Protein AF-A0A1F3XXG3-F1 (afdb_monomer_lite)

Radius of gyration: 17.22 Å; chains: 1; bounding box: 58×31×48 Å

Foldseek 3Di:
DDPDDPPFQKDQLLRLLLLLLLLQLQLLVLLCVLQNNVRLLVLLVQLVPDPPPPLEQLCPLQVVQDWDDDPDDDDSVVVSVVSLVVSPGDPSSSVSSVPPVNSVCVSVDPDDSRIIGGPRSLLSSLVSSLVSQLVSLVSSVDDPVRNVVSSVSNNVSSVVSSVVSCVSSVHDNPPDD

Sequence (177 aa):
MPAEKPAHEHMRLVDFVIMMLEAHAWTLQRLAGVLGEERLIELLEIAGDSPGVDWRPPLPSLVLSGFKPAFEHPSPLAEIELAVSHMNLTPVIEFFLWSYPPYRTIIESPLELGAMIECKGFAAATNEVLASAQKWLELLGLPPDAAPEAQEQALTPWIRFRTSAYKKMKINPFSKV

Structure (mmCIF, N/CA/C/O backbone):
data_AF-A0A1F3XXG3-F1
#
_entry.id   AF-A0A1F3XXG3-F1
#
loop_
_atom_site.group_PDB
_atom_site.id
_atom_site.type_symbol
_atom_site.label_atom_id
_atom_site.label_alt_id
_atom_site.label_comp_id
_atom_site.label_asym_id
_atom_site.label_entity_id
_atom_site.label_seq_id
_atom_site.pdbx_PDB_ins_code
_atom_site.Cartn_x
_atom_site.Cartn_y
_atom_site.Cartn_z
_atom_site.occupancy
_atom_site.B_iso_or_equiv
_atom_site.auth_seq_id
_atom_site.auth_comp_id
_atom_site.auth_asym_id
_atom_site.auth_atom_id
_atom_site.pdbx_PDB_model_num
ATOM 1 N N . MET A 1 1 ? 41.182 0.898 -21.002 1.00 40.62 1 MET A N 1
ATOM 2 C CA . MET A 1 1 ? 40.113 0.247 -20.217 1.00 40.62 1 MET A CA 1
ATOM 3 C C . MET A 1 1 ? 38.802 0.879 -20.648 1.00 40.62 1 MET A C 1
ATOM 5 O O . MET A 1 1 ? 38.693 2.092 -20.502 1.00 40.62 1 MET A O 1
ATOM 9 N N . PRO A 1 2 ? 37.877 0.150 -21.287 1.00 37.56 2 PRO A N 1
ATOM 10 C CA . PRO A 1 2 ? 36.580 0.721 -21.615 1.00 37.56 2 PRO A CA 1
ATOM 11 C C . PRO A 1 2 ? 35.807 0.918 -20.309 1.00 37.56 2 PRO A C 1
ATOM 13 O O . PRO A 1 2 ? 35.752 0.009 -19.484 1.00 37.56 2 PRO A O 1
ATOM 16 N N . ALA A 1 3 ? 35.270 2.119 -20.103 1.00 41.84 3 ALA A N 1
ATOM 17 C CA . ALA A 1 3 ? 34.337 2.383 -19.019 1.00 41.84 3 ALA A CA 1
ATOM 18 C C . ALA A 1 3 ? 33.122 1.467 -19.213 1.00 41.84 3 ALA A C 1
ATOM 20 O O . ALA A 1 3 ? 32.452 1.545 -20.247 1.00 41.84 3 ALA A O 1
ATOM 21 N N . GLU A 1 4 ? 32.870 0.576 -18.254 1.00 38.50 4 GLU A N 1
ATOM 22 C CA . GLU A 1 4 ? 31.604 -0.145 -18.175 1.00 38.50 4 GLU A CA 1
ATOM 23 C C . GLU A 1 4 ? 30.492 0.904 -18.163 1.00 38.50 4 GLU A C 1
ATOM 25 O O . GLU A 1 4 ? 30.407 1.737 -17.258 1.00 38.50 4 GLU A O 1
ATOM 30 N N . LYS A 1 5 ? 29.673 0.922 -19.221 1.00 37.88 5 LYS A N 1
ATOM 31 C CA . LYS A 1 5 ? 28.434 1.697 -19.211 1.00 37.88 5 LYS A CA 1
ATOM 32 C C . LYS A 1 5 ? 27.643 1.229 -17.986 1.00 37.88 5 LYS A C 1
ATOM 34 O O . LYS A 1 5 ? 27.494 0.013 -17.845 1.00 37.88 5 LYS A O 1
ATOM 39 N N . PRO A 1 6 ? 27.146 2.131 -17.119 1.00 44.19 6 PRO A N 1
ATOM 40 C CA . PRO A 1 6 ? 26.283 1.710 -16.028 1.00 44.19 6 PRO A CA 1
ATOM 41 C C . PRO A 1 6 ? 25.127 0.931 -16.653 1.00 44.19 6 PRO A C 1
ATOM 43 O O . PRO A 1 6 ? 24.481 1.427 -17.580 1.00 44.19 6 PRO A O 1
ATOM 46 N N . ALA A 1 7 ? 24.946 -0.320 -16.226 1.00 47.03 7 ALA A N 1
ATOM 47 C CA . ALA A 1 7 ? 23.811 -1.123 -16.644 1.00 47.03 7 ALA A CA 1
ATOM 48 C C . ALA A 1 7 ? 22.563 -0.281 -16.379 1.00 47.03 7 ALA A C 1
ATOM 50 O O . ALA A 1 7 ? 22.339 0.135 -15.247 1.00 47.03 7 ALA A O 1
ATOM 51 N N . HIS A 1 8 ? 21.819 0.061 -17.429 1.00 49.16 8 HIS A N 1
ATOM 52 C CA . HIS A 1 8 ? 20.613 0.853 -17.265 1.00 49.16 8 HIS A CA 1
ATOM 53 C C . HIS A 1 8 ? 19.651 0.059 -16.372 1.00 49.16 8 HIS A C 1
ATOM 55 O O . HIS A 1 8 ? 19.150 -0.995 -16.765 1.00 49.16 8 HIS A O 1
ATOM 61 N N . GLU A 1 9 ? 19.479 0.517 -15.135 1.00 69.62 9 GLU A N 1
ATOM 62 C CA . GLU A 1 9 ? 18.603 -0.105 -14.153 1.00 69.62 9 GLU A CA 1
ATOM 63 C C . GLU A 1 9 ? 17.173 0.296 -14.490 1.00 69.62 9 GLU A C 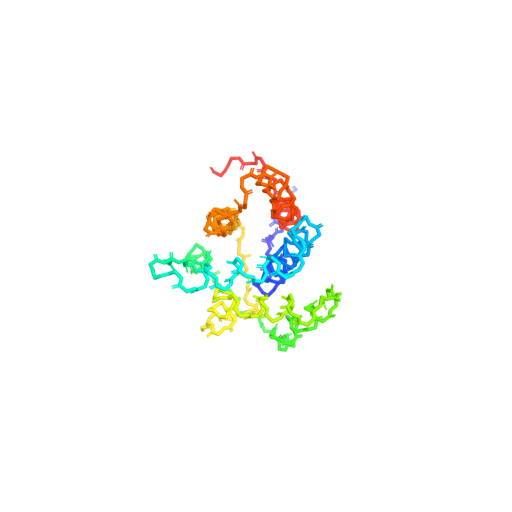1
ATOM 65 O O . GLU A 1 9 ? 16.772 1.453 -14.396 1.00 69.62 9 GLU A O 1
ATOM 70 N N . HIS A 1 10 ? 16.428 -0.680 -14.983 1.00 74.62 10 HIS A N 1
ATOM 71 C CA . HIS A 1 10 ? 15.035 -0.533 -15.345 1.00 74.62 10 HIS A CA 1
ATOM 72 C C . HIS A 1 10 ? 14.206 -1.479 -14.476 1.00 74.62 10 HIS A C 1
ATOM 74 O O . HIS A 1 10 ? 14.643 -2.590 -14.168 1.00 74.62 10 HIS A O 1
ATOM 80 N N . MET A 1 11 ? 12.998 -1.060 -14.117 1.00 84.38 11 MET A N 1
ATOM 81 C CA . MET A 1 11 ? 12.001 -1.899 -13.448 1.00 84.38 11 MET A CA 1
ATOM 82 C C . MET A 1 11 ? 10.735 -1.902 -14.289 1.00 84.38 11 MET A C 1
ATOM 84 O O . MET A 1 11 ? 10.328 -0.844 -14.757 1.00 84.38 11 MET A O 1
ATOM 88 N N . ARG A 1 12 ? 10.093 -3.059 -14.477 1.00 85.00 12 ARG A N 1
ATOM 89 C CA . ARG A 1 12 ? 8.802 -3.088 -15.172 1.00 85.00 12 ARG A CA 1
ATOM 90 C C . ARG A 1 12 ? 7.749 -2.375 -14.329 1.00 85.00 12 ARG A C 1
ATOM 92 O O . ARG A 1 12 ? 7.736 -2.512 -13.105 1.00 85.00 12 ARG A O 1
ATOM 99 N N . LEU A 1 13 ? 6.835 -1.660 -14.972 1.00 83.50 13 LEU A N 1
ATOM 100 C CA . LEU A 1 13 ? 5.730 -0.987 -14.299 1.00 83.50 13 LEU A CA 1
ATOM 101 C C . LEU A 1 13 ? 4.890 -1.987 -13.497 1.00 83.50 13 LEU A C 1
ATOM 103 O O . LEU A 1 13 ? 4.571 -1.712 -12.345 1.00 83.50 13 LEU A O 1
ATOM 107 N N . VAL A 1 14 ? 4.635 -3.180 -14.041 1.00 86.69 14 VAL A N 1
ATOM 108 C CA . VAL A 1 14 ? 3.956 -4.271 -13.327 1.00 86.69 14 VAL A CA 1
ATOM 109 C C . VAL A 1 14 ? 4.680 -4.672 -12.039 1.00 86.69 14 VAL A C 1
ATOM 111 O O . VAL A 1 14 ? 4.034 -4.820 -11.007 1.00 86.69 14 VAL A O 1
ATOM 114 N N . ASP A 1 15 ? 6.016 -4.752 -12.042 1.00 88.88 15 ASP A N 1
ATOM 115 C CA . ASP A 1 15 ? 6.787 -5.079 -10.837 1.00 88.88 15 ASP A CA 1
ATOM 116 C C . ASP A 1 15 ? 6.645 -3.979 -9.775 1.00 88.88 15 ASP A C 1
ATOM 118 O O . ASP A 1 15 ? 6.521 -4.271 -8.587 1.00 88.88 15 ASP A O 1
ATOM 122 N N . PHE A 1 16 ? 6.659 -2.711 -10.196 1.00 87.88 16 PHE A N 1
ATOM 123 C CA . PHE A 1 16 ? 6.466 -1.570 -9.302 1.00 87.88 16 PHE A CA 1
ATOM 124 C C . PHE A 1 16 ? 5.056 -1.559 -8.701 1.00 87.88 16 PHE A C 1
ATOM 126 O O . PHE A 1 16 ? 4.904 -1.371 -7.495 1.00 87.88 16 PHE A O 1
ATOM 133 N N . VAL A 1 17 ? 4.034 -1.823 -9.522 1.00 87.56 17 VAL A N 1
ATOM 134 C CA . VAL A 1 17 ? 2.629 -1.912 -9.097 1.00 87.56 17 VAL A CA 1
ATOM 135 C C . VAL A 1 17 ? 2.418 -3.068 -8.123 1.00 87.56 17 VAL A C 1
ATOM 137 O O . VAL A 1 17 ? 1.790 -2.862 -7.089 1.00 87.56 17 VAL A O 1
ATOM 140 N N . ILE A 1 18 ? 2.992 -4.247 -8.384 1.00 90.69 18 ILE A N 1
ATOM 141 C CA . ILE A 1 18 ? 2.947 -5.384 -7.451 1.00 90.69 18 ILE A CA 1
ATOM 142 C C . ILE A 1 18 ? 3.549 -4.985 -6.101 1.00 90.69 18 ILE A C 1
ATOM 144 O O . ILE A 1 18 ? 2.917 -5.181 -5.068 1.00 90.69 18 ILE A O 1
ATOM 148 N N . MET A 1 19 ? 4.718 -4.339 -6.093 1.00 91.56 19 MET A N 1
ATOM 149 C CA . MET A 1 19 ? 5.344 -3.882 -4.848 1.00 91.56 19 MET A CA 1
ATOM 150 C C . MET A 1 19 ? 4.494 -2.834 -4.105 1.00 91.56 19 MET A C 1
ATOM 152 O O . MET A 1 19 ? 4.484 -2.808 -2.873 1.00 91.56 19 MET A O 1
ATOM 156 N N . MET A 1 20 ? 3.776 -1.966 -4.827 1.00 90.62 20 MET A N 1
ATOM 157 C CA . MET A 1 20 ? 2.831 -1.015 -4.228 1.00 90.62 20 MET A CA 1
ATOM 158 C C . MET A 1 20 ? 1.605 -1.711 -3.626 1.00 90.62 20 MET A C 1
ATOM 160 O O . MET A 1 20 ? 1.151 -1.311 -2.553 1.00 90.62 20 MET A O 1
ATOM 164 N N . LEU A 1 21 ? 1.064 -2.721 -4.310 1.00 91.00 21 LEU A N 1
ATOM 165 C CA . LEU A 1 21 ? -0.058 -3.530 -3.831 1.00 91.00 21 LEU A CA 1
ATOM 166 C C . LEU A 1 21 ? 0.333 -4.308 -2.576 1.00 91.00 21 LEU A C 1
ATOM 168 O O . LEU A 1 21 ? -0.395 -4.265 -1.591 1.00 91.00 21 LEU A O 1
ATOM 172 N N . GLU A 1 22 ? 1.516 -4.927 -2.567 1.00 93.31 22 GLU A N 1
ATOM 173 C CA . GLU A 1 22 ? 2.065 -5.601 -1.387 1.00 93.31 22 GLU A CA 1
ATOM 174 C C . GLU A 1 22 ? 2.145 -4.644 -0.194 1.00 93.31 22 GLU A C 1
ATOM 176 O O . GLU A 1 22 ? 1.700 -4.976 0.902 1.00 93.31 22 GLU A O 1
ATOM 181 N N . ALA A 1 23 ? 2.689 -3.439 -0.396 1.00 93.00 23 ALA A N 1
ATOM 182 C CA . ALA A 1 23 ? 2.813 -2.450 0.670 1.00 93.00 23 ALA A CA 1
ATOM 183 C C . ALA A 1 23 ? 1.454 -2.120 1.298 1.00 93.00 23 ALA A C 1
ATOM 185 O O . ALA A 1 23 ? 1.322 -2.126 2.521 1.00 93.00 23 ALA A O 1
ATOM 186 N N . HIS A 1 24 ? 0.438 -1.888 0.470 1.00 92.00 24 HIS A N 1
ATOM 187 C CA . HIS A 1 24 ? -0.894 -1.537 0.942 1.00 92.00 24 HIS A CA 1
ATOM 188 C C . HIS A 1 24 ? -1.617 -2.721 1.581 1.00 92.00 24 HIS A C 1
ATOM 190 O O . HIS A 1 24 ? -2.205 -2.562 2.647 1.00 92.00 24 HIS A O 1
ATOM 196 N N . ALA A 1 25 ? -1.497 -3.919 1.014 1.00 93.25 25 ALA A N 1
ATOM 197 C CA . ALA A 1 25 ? -2.030 -5.138 1.606 1.00 93.25 25 ALA A CA 1
ATOM 198 C C . ALA A 1 25 ? -1.484 -5.352 3.030 1.00 93.25 25 ALA A C 1
ATOM 200 O O . ALA A 1 25 ? -2.249 -5.543 3.977 1.00 93.25 25 ALA A O 1
ATOM 201 N N . TRP A 1 26 ? -0.167 -5.202 3.210 1.00 94.75 26 TRP A N 1
ATOM 202 C CA . TRP A 1 26 ? 0.463 -5.259 4.529 1.00 94.75 26 TRP A CA 1
ATOM 203 C C . TRP A 1 26 ? 0.016 -4.123 5.452 1.00 94.75 26 TRP A C 1
ATOM 205 O O . TRP A 1 26 ? -0.103 -4.336 6.659 1.00 94.75 26 TRP A O 1
ATOM 215 N N . THR A 1 27 ? -0.226 -2.921 4.925 1.00 93.88 27 THR A N 1
ATOM 216 C CA . THR A 1 27 ? -0.782 -1.809 5.707 1.00 93.88 27 THR A CA 1
ATOM 217 C C . THR A 1 27 ? -2.184 -2.143 6.213 1.00 93.88 27 THR A C 1
ATOM 219 O O . THR A 1 27 ? -2.433 -1.979 7.405 1.00 93.88 27 THR A O 1
ATOM 222 N N . LEU A 1 28 ? -3.067 -2.671 5.363 1.00 93.25 28 LEU A N 1
ATOM 223 C CA . LEU A 1 28 ? -4.425 -3.072 5.745 1.00 93.25 28 LEU A CA 1
ATOM 224 C C . LEU A 1 28 ? -4.409 -4.190 6.791 1.00 93.25 28 LEU A C 1
ATOM 226 O O . LEU A 1 28 ? -5.070 -4.070 7.816 1.00 93.25 28 LEU A O 1
ATOM 230 N N . GLN A 1 29 ? -3.592 -5.231 6.602 1.00 93.56 29 GLN A N 1
ATOM 231 C CA . GLN A 1 29 ? -3.449 -6.310 7.588 1.00 93.56 29 GLN A CA 1
ATOM 232 C C . GLN A 1 29 ? -2.947 -5.805 8.945 1.00 93.56 29 GLN A C 1
ATOM 234 O O . GLN A 1 29 ? -3.419 -6.246 9.992 1.00 93.56 29 GLN A O 1
ATOM 239 N N . ARG A 1 30 ? -1.993 -4.868 8.949 1.00 93.81 30 ARG A N 1
ATOM 240 C CA . ARG A 1 30 ? -1.476 -4.278 10.189 1.00 93.81 30 ARG A CA 1
ATOM 241 C C . ARG A 1 30 ? -2.507 -3.402 10.884 1.00 93.81 30 ARG A C 1
ATOM 243 O O . ARG A 1 30 ? -2.661 -3.515 12.094 1.00 93.81 30 ARG A O 1
ATOM 250 N N . LEU A 1 31 ? -3.218 -2.567 10.132 1.00 93.25 31 LEU A N 1
ATOM 251 C CA . LEU A 1 31 ? -4.307 -1.760 10.674 1.00 93.25 31 LEU A CA 1
ATOM 252 C C . LEU A 1 31 ? -5.420 -2.646 11.241 1.00 93.25 31 LEU A C 1
ATOM 254 O O . LEU A 1 31 ? -5.893 -2.371 12.338 1.00 93.25 31 LEU A O 1
ATOM 258 N N . ALA A 1 32 ? -5.768 -3.744 10.566 1.00 92.88 32 ALA A N 1
ATOM 259 C CA . ALA A 1 32 ? -6.727 -4.724 11.071 1.00 92.88 32 ALA A CA 1
ATOM 260 C C . ALA A 1 32 ? -6.234 -5.390 12.365 1.00 92.88 32 ALA A C 1
ATOM 262 O O . ALA A 1 32 ? -7.020 -5.616 13.277 1.00 92.88 32 ALA A O 1
ATOM 263 N N . GLY A 1 33 ? -4.930 -5.660 12.481 1.00 92.38 33 GLY A N 1
ATOM 264 C CA . GLY A 1 33 ? -4.331 -6.197 13.705 1.00 92.38 33 GLY A CA 1
ATOM 265 C C . GLY A 1 33 ? -4.384 -5.239 14.901 1.00 92.38 33 GLY A C 1
ATOM 266 O O . GLY A 1 33 ? -4.507 -5.703 16.030 1.00 92.38 33 GLY A O 1
ATOM 267 N N . VAL A 1 34 ? -4.309 -3.924 14.665 1.00 92.81 34 VAL A N 1
ATOM 268 C CA . VAL A 1 34 ? -4.362 -2.893 15.722 1.00 92.81 34 VAL A CA 1
ATOM 269 C C . VAL A 1 34 ? -5.803 -2.522 16.081 1.00 92.81 34 VAL A C 1
ATOM 271 O O . VAL A 1 34 ? -6.140 -2.408 17.254 1.00 92.81 34 VAL A O 1
ATOM 274 N N . LEU A 1 35 ? -6.655 -2.317 15.077 1.00 91.94 35 LEU A N 1
ATOM 275 C CA . LEU A 1 35 ? -8.009 -1.779 15.247 1.00 91.94 35 LEU A CA 1
ATOM 276 C C . LEU A 1 35 ? -9.085 -2.866 15.368 1.00 91.94 35 LEU A C 1
ATOM 278 O O . LEU A 1 35 ? -10.189 -2.585 15.827 1.00 91.94 35 LEU A O 1
ATOM 282 N N . GLY A 1 36 ? -8.783 -4.087 14.929 1.00 91.81 36 GLY A N 1
ATOM 283 C CA . GLY A 1 36 ? -9.788 -5.077 14.553 1.00 91.81 36 GLY A CA 1
ATOM 284 C C . GLY A 1 36 ? -10.284 -4.862 13.117 1.00 91.81 36 GLY A C 1
ATOM 285 O O . GLY A 1 36 ? -10.344 -3.738 12.616 1.00 91.81 36 GLY A O 1
ATOM 286 N N . GLU A 1 37 ? -10.644 -5.956 12.442 1.00 90.19 37 GLU A N 1
ATOM 287 C CA . GLU A 1 37 ? -11.076 -5.932 11.036 1.00 90.19 37 GLU A CA 1
ATOM 288 C C . GLU A 1 37 ? -12.389 -5.155 10.851 1.00 90.19 37 GLU A C 1
ATOM 290 O O . GLU A 1 37 ? -12.460 -4.300 9.975 1.00 90.19 37 GLU A O 1
ATOM 295 N N . GLU A 1 38 ? -13.381 -5.349 11.729 1.00 90.31 38 GLU A N 1
ATOM 296 C CA . GLU A 1 38 ? -14.663 -4.619 11.689 1.00 90.31 38 GLU A CA 1
ATOM 297 C C . GLU A 1 38 ? -14.464 -3.101 11.749 1.00 90.31 38 GLU A C 1
ATOM 299 O O . GLU A 1 38 ? -14.990 -2.360 10.920 1.00 90.31 38 GLU A O 1
ATOM 304 N N . ARG A 1 39 ? -13.630 -2.631 12.683 1.00 89.81 39 ARG A N 1
ATOM 305 C CA . ARG A 1 39 ? -13.375 -1.200 12.845 1.00 89.81 39 ARG A CA 1
ATOM 306 C C . ARG A 1 39 ? -12.610 -0.616 11.664 1.00 89.81 39 ARG A C 1
ATOM 308 O O . ARG A 1 39 ? -12.870 0.517 11.272 1.00 89.81 39 ARG A O 1
ATOM 315 N N . LEU A 1 40 ? -11.662 -1.366 11.103 1.00 91.19 40 LEU A N 1
ATOM 316 C CA . LEU A 1 40 ? -10.957 -0.945 9.896 1.00 91.19 40 LEU A CA 1
ATOM 317 C C . LEU A 1 40 ? -11.931 -0.778 8.722 1.00 91.19 40 LEU A C 1
ATOM 319 O O . LEU A 1 40 ? -11.840 0.218 8.011 1.00 91.19 40 LEU A O 1
ATOM 323 N N . ILE A 1 41 ? -12.860 -1.717 8.538 1.00 89.25 41 ILE A N 1
ATOM 324 C CA . ILE A 1 41 ? -13.862 -1.663 7.465 1.00 89.25 41 ILE A CA 1
ATOM 325 C C . ILE A 1 41 ? -14.706 -0.392 7.581 1.00 89.25 41 ILE A C 1
ATOM 327 O O . ILE A 1 41 ? -14.800 0.351 6.608 1.00 89.25 41 ILE A O 1
ATOM 331 N N . GLU A 1 42 ? -15.223 -0.083 8.774 1.00 89.25 42 GLU A N 1
ATOM 332 C CA . GLU A 1 42 ? -15.995 1.147 9.010 1.00 89.25 42 GLU A CA 1
ATOM 333 C C . GLU A 1 42 ? -15.215 2.406 8.592 1.00 89.25 42 GLU A C 1
ATOM 335 O O . GLU A 1 42 ? -15.758 3.301 7.945 1.00 89.25 42 GLU A O 1
ATOM 340 N N . LEU A 1 43 ? -13.923 2.481 8.932 1.00 88.19 43 LEU A N 1
ATOM 341 C CA . LEU A 1 43 ? -13.075 3.619 8.560 1.00 88.19 43 LEU A CA 1
ATOM 342 C C . LEU A 1 43 ? -12.835 3.692 7.047 1.00 88.19 43 LEU A C 1
ATOM 344 O O . LEU A 1 43 ? -12.826 4.787 6.483 1.00 88.19 43 LEU A O 1
ATOM 348 N N . LEU A 1 44 ? -12.644 2.548 6.385 1.00 86.69 44 LEU A N 1
ATOM 349 C CA . LEU A 1 44 ? -12.438 2.477 4.936 1.00 86.69 44 LEU A CA 1
ATOM 350 C C . LEU A 1 44 ? -13.684 2.917 4.162 1.00 86.69 44 LEU A C 1
ATOM 352 O O . LEU A 1 44 ? -13.556 3.631 3.168 1.00 86.69 44 LEU A O 1
ATOM 356 N N . GLU A 1 45 ? -14.872 2.537 4.627 1.00 84.50 45 GLU A N 1
ATOM 357 C CA . GLU A 1 45 ? -16.148 2.958 4.043 1.00 84.50 45 GLU A CA 1
ATOM 358 C C . GLU A 1 45 ? -16.343 4.476 4.176 1.00 84.50 45 GLU A C 1
ATOM 360 O O . GLU A 1 45 ? -16.585 5.160 3.181 1.00 84.50 45 GLU A O 1
ATOM 365 N N . ILE A 1 46 ? -16.110 5.037 5.370 1.00 82.44 46 ILE A N 1
ATOM 366 C CA . ILE A 1 46 ? -16.204 6.489 5.620 1.00 82.44 46 ILE A CA 1
ATOM 367 C C . ILE A 1 46 ? -15.199 7.279 4.766 1.00 82.44 46 ILE A C 1
ATOM 369 O O . ILE A 1 46 ? -15.519 8.341 4.218 1.00 82.44 46 ILE A O 1
ATOM 373 N N . ALA A 1 47 ? -13.968 6.777 4.647 1.00 77.62 47 ALA A N 1
ATOM 374 C CA . ALA A 1 47 ? -12.939 7.408 3.831 1.00 77.62 47 ALA A CA 1
ATOM 375 C C . ALA A 1 47 ? -13.275 7.343 2.330 1.00 77.62 47 ALA A C 1
ATOM 377 O O . ALA A 1 47 ? -12.966 8.285 1.598 1.00 77.62 47 ALA A O 1
ATOM 378 N N . GLY A 1 48 ? -13.924 6.264 1.877 1.00 67.69 48 GLY A N 1
ATOM 379 C CA . GLY A 1 48 ? -14.391 6.091 0.499 1.00 67.69 48 GLY A CA 1
ATOM 380 C C . GLY A 1 48 ? -15.539 7.029 0.114 1.00 67.69 48 GLY A C 1
ATOM 381 O O . GLY A 1 48 ? -15.576 7.511 -1.017 1.00 67.69 48 GLY A O 1
ATOM 382 N N . ASP A 1 49 ? -16.417 7.350 1.064 1.00 59.12 49 ASP A N 1
ATOM 383 C CA . ASP A 1 49 ? -17.566 8.241 0.859 1.00 59.12 49 ASP A CA 1
ATOM 384 C C . ASP A 1 49 ? -17.218 9.736 0.931 1.00 59.12 49 ASP A C 1
ATOM 386 O O . ASP A 1 49 ? -18.070 10.582 0.656 1.00 59.12 49 ASP A O 1
ATOM 390 N N . SER A 1 50 ? -15.981 10.097 1.289 1.00 54.47 50 SER A N 1
ATOM 391 C CA . SER A 1 50 ? -15.577 11.492 1.491 1.00 54.47 50 SER A CA 1
ATOM 392 C C . SER A 1 50 ? -15.447 12.263 0.160 1.00 54.47 50 SER A C 1
ATOM 394 O O . SER A 1 50 ? -14.490 12.052 -0.595 1.00 54.47 50 SER A O 1
ATOM 396 N N . PRO A 1 5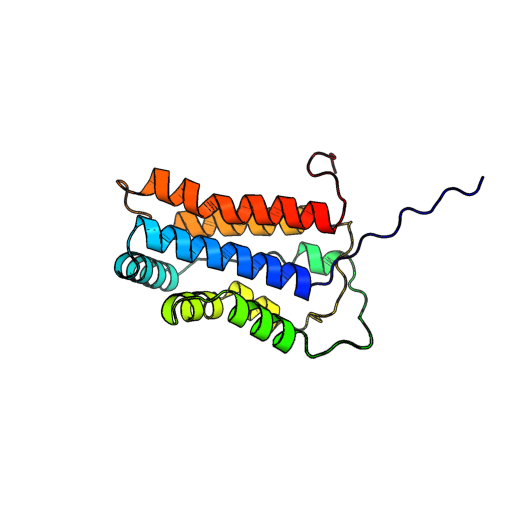1 ? -16.359 13.212 -0.147 1.00 41.56 51 PRO A N 1
ATOM 397 C CA . PRO A 1 51 ? -16.316 13.968 -1.391 1.00 41.56 51 PRO A CA 1
ATOM 398 C C . PRO A 1 51 ? -15.152 14.969 -1.361 1.00 41.56 51 PRO A C 1
ATOM 400 O O . PRO A 1 51 ? -15.080 15.827 -0.484 1.00 41.56 51 PRO A O 1
ATOM 403 N N . GLY A 1 52 ? -14.244 14.889 -2.338 1.00 47.31 52 GLY A N 1
ATOM 404 C CA . GLY A 1 52 ? -13.149 15.859 -2.511 1.00 47.31 52 GLY A CA 1
ATOM 405 C C . GLY A 1 52 ? -11.735 15.301 -2.355 1.00 47.31 52 GLY A C 1
ATOM 406 O O . GLY A 1 52 ? -10.764 16.059 -2.415 1.00 47.31 52 GLY A O 1
ATOM 407 N N . VAL A 1 53 ? -11.581 13.987 -2.196 1.00 51.56 53 VAL A N 1
ATOM 408 C CA . VAL A 1 53 ? -10.263 13.352 -2.234 1.00 51.56 53 VAL A CA 1
ATOM 409 C C . VAL A 1 53 ? -9.820 13.194 -3.695 1.00 51.56 53 VAL A C 1
ATOM 411 O O . VAL A 1 53 ? -9.947 12.135 -4.299 1.00 51.56 53 VAL A O 1
ATOM 414 N N . ASP A 1 54 ? -9.268 14.268 -4.268 1.00 51.66 54 ASP A N 1
ATOM 415 C CA . ASP A 1 54 ? -8.485 14.216 -5.511 1.00 51.66 54 ASP A CA 1
ATOM 416 C C . ASP A 1 54 ? -7.162 13.478 -5.228 1.00 51.66 54 ASP A C 1
ATOM 418 O O . ASP A 1 54 ? -6.092 14.077 -5.064 1.00 51.66 54 ASP A O 1
ATOM 422 N N . TRP A 1 55 ? -7.228 12.154 -5.090 1.00 52.09 55 TRP A N 1
ATOM 423 C CA . TRP A 1 55 ? -6.045 11.304 -5.026 1.00 52.09 55 TRP A CA 1
ATOM 424 C C . TRP A 1 55 ? -5.690 10.892 -6.449 1.00 52.09 55 TRP A C 1
ATOM 426 O O . TRP A 1 55 ? -6.382 10.099 -7.084 1.00 52.09 55 TRP A O 1
ATOM 436 N N . ARG A 1 56 ? -4.619 11.480 -6.984 1.00 54.47 56 ARG A N 1
ATOM 437 C CA . ARG A 1 56 ? -4.124 11.151 -8.323 1.00 54.47 56 ARG A CA 1
ATOM 438 C C . ARG A 1 56 ? -3.134 9.997 -8.220 1.00 54.47 56 ARG A C 1
ATOM 440 O O . ARG A 1 56 ? -2.296 10.029 -7.320 1.00 5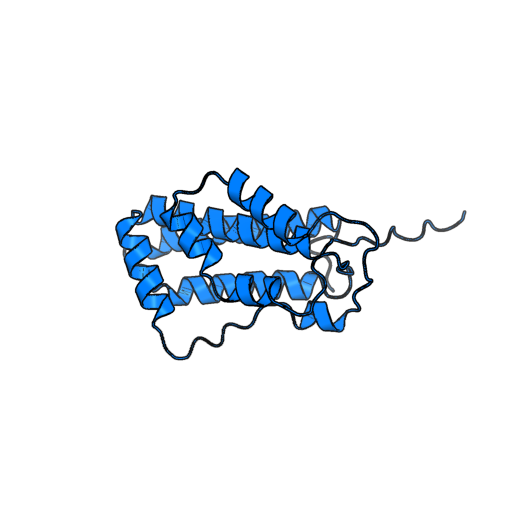4.47 56 ARG A O 1
ATOM 447 N N . PRO A 1 57 ? -3.179 9.011 -9.133 1.00 52.31 57 PRO A N 1
ATOM 448 C CA . PRO A 1 57 ? -2.122 8.017 -9.205 1.00 52.31 57 PRO A CA 1
ATOM 449 C C . PRO A 1 57 ? -0.766 8.725 -9.331 1.00 52.31 57 PRO A C 1
ATOM 451 O O . PRO A 1 57 ? -0.683 9.694 -10.083 1.00 52.31 57 PRO A O 1
ATOM 454 N N . PRO A 1 58 ? 0.296 8.258 -8.651 1.00 53.75 58 PRO A N 1
ATOM 455 C CA . PRO A 1 58 ? 1.647 8.843 -8.687 1.00 53.75 58 PRO A CA 1
ATOM 456 C C . PRO A 1 58 ? 2.373 8.586 -10.027 1.00 53.75 58 PRO A C 1
ATOM 458 O O . PRO A 1 58 ? 3.595 8.533 -10.118 1.00 53.75 58 PRO A O 1
ATOM 461 N N . LEU A 1 59 ? 1.598 8.374 -11.093 1.00 57.81 59 LEU A N 1
ATOM 462 C CA . LEU A 1 59 ? 2.059 8.135 -12.450 1.00 57.81 59 LEU A CA 1
ATOM 463 C C . LEU A 1 59 ? 2.561 9.378 -13.216 1.00 57.81 59 LEU A C 1
ATOM 465 O O . LEU A 1 59 ? 3.292 9.149 -14.177 1.00 57.81 59 LEU A O 1
ATOM 469 N N . PRO A 1 60 ? 2.238 10.657 -12.899 1.00 51.47 60 PRO A N 1
ATOM 470 C CA . PRO A 1 60 ? 2.632 11.789 -13.740 1.00 51.47 60 PRO A CA 1
ATOM 471 C C . PRO A 1 60 ? 4.132 11.829 -14.039 1.00 51.47 60 PRO A C 1
ATOM 473 O O . PRO A 1 60 ? 4.521 12.073 -15.178 1.00 51.47 60 PRO A O 1
ATOM 476 N N . SER A 1 61 ? 4.978 11.526 -13.051 1.00 56.34 61 SER A N 1
ATOM 477 C CA . SER A 1 61 ? 6.433 11.486 -13.228 1.00 56.34 61 SER A CA 1
ATOM 478 C C . SER A 1 61 ? 6.938 10.242 -13.970 1.00 56.34 61 SER A C 1
ATOM 480 O O . SER A 1 61 ? 7.981 10.324 -14.616 1.00 56.34 61 SER A O 1
ATOM 482 N N . LEU A 1 62 ? 6.194 9.128 -13.949 1.00 55.09 62 LEU A N 1
ATOM 483 C CA . LEU A 1 62 ? 6.488 7.917 -14.729 1.00 55.09 62 LEU A CA 1
ATOM 484 C C . LEU A 1 62 ? 6.125 8.087 -16.213 1.00 55.09 62 LEU A C 1
ATOM 486 O O . LEU A 1 62 ? 6.842 7.605 -17.081 1.00 55.09 62 LEU A O 1
ATOM 490 N N . VAL A 1 63 ? 5.050 8.820 -16.518 1.00 51.53 63 VAL A N 1
ATOM 491 C CA . VAL A 1 63 ? 4.614 9.096 -17.900 1.00 51.53 63 VAL A CA 1
ATOM 492 C C . VAL A 1 63 ? 5.546 10.062 -18.627 1.00 51.53 63 VAL A C 1
ATOM 494 O O . VAL A 1 63 ? 5.743 9.950 -19.837 1.00 51.53 63 VAL A O 1
ATOM 497 N N . LEU A 1 64 ? 6.164 10.987 -17.896 1.00 49.84 64 LEU A N 1
ATOM 498 C CA . LEU A 1 64 ? 7.057 11.998 -18.464 1.00 49.84 64 LEU A CA 1
ATOM 499 C C . LEU A 1 64 ? 8.476 11.481 -18.766 1.00 49.84 64 LEU A C 1
ATOM 501 O O . LEU A 1 64 ? 9.228 12.179 -19.447 1.00 49.84 64 LEU A O 1
ATOM 505 N N . SER A 1 65 ? 8.863 10.292 -18.287 1.00 50.41 65 SER A N 1
ATOM 506 C CA . SER A 1 65 ? 10.239 9.777 -18.399 1.00 50.41 65 SER A CA 1
ATOM 507 C C . SER A 1 65 ? 10.497 8.809 -19.557 1.00 50.41 65 SER A C 1
ATOM 509 O O . SER A 1 65 ? 11.635 8.394 -19.738 1.00 50.41 65 SER A O 1
ATOM 511 N N . GLY A 1 66 ? 9.509 8.544 -20.415 1.00 52.09 66 GLY A N 1
ATOM 512 C CA . GLY A 1 66 ? 9.696 7.735 -21.620 1.00 52.09 66 GLY A CA 1
ATOM 513 C C . GLY A 1 66 ? 9.587 6.240 -21.333 1.00 52.09 66 GLY A C 1
ATOM 514 O O . GLY A 1 66 ? 10.521 5.596 -20.870 1.00 52.09 66 GLY A O 1
ATOM 515 N N . PHE A 1 67 ? 8.431 5.672 -21.656 1.00 58.97 67 PHE A N 1
ATOM 516 C CA . PHE A 1 67 ? 8.219 4.233 -21.596 1.00 58.97 67 PHE A CA 1
ATOM 517 C C . PHE A 1 67 ? 8.780 3.558 -22.844 1.00 58.97 67 PHE A C 1
ATOM 519 O O . PHE A 1 67 ? 8.520 3.992 -23.969 1.00 58.97 67 PHE A O 1
ATOM 526 N N . LYS A 1 68 ? 9.517 2.463 -22.653 1.00 58.06 68 LYS A N 1
ATOM 527 C CA . LYS A 1 68 ? 9.814 1.522 -23.736 1.00 58.06 68 LYS A CA 1
ATOM 528 C C . LYS A 1 68 ? 8.808 0.368 -23.676 1.00 58.06 68 LYS A C 1
ATOM 530 O O . LYS A 1 68 ? 8.696 -0.223 -22.599 1.00 58.06 68 LYS A O 1
ATOM 535 N N . PRO A 1 69 ? 8.113 0.049 -24.784 1.00 56.91 69 PRO A N 1
ATOM 536 C CA . PRO A 1 69 ? 7.250 -1.125 -24.852 1.00 56.91 69 PRO A CA 1
ATOM 537 C C . PRO A 1 69 ? 8.085 -2.391 -24.641 1.00 56.91 69 PRO A C 1
ATOM 539 O O . PRO A 1 69 ? 9.205 -2.491 -25.159 1.00 56.91 69 PRO A O 1
ATOM 542 N N . ALA A 1 70 ? 7.564 -3.339 -23.866 1.00 56.28 70 ALA A N 1
ATOM 543 C CA . ALA A 1 70 ? 8.223 -4.613 -23.617 1.00 56.28 70 ALA A CA 1
ATOM 544 C C . ALA A 1 70 ? 7.579 -5.677 -24.508 1.00 56.28 70 ALA A C 1
ATOM 546 O O . ALA A 1 70 ? 6.442 -6.090 -24.301 1.00 56.28 70 ALA A O 1
ATOM 547 N N . PHE A 1 71 ? 8.316 -6.129 -25.519 1.00 51.00 71 PHE A N 1
ATOM 548 C CA . PHE A 1 71 ? 7.859 -7.215 -26.375 1.00 51.00 71 PHE A CA 1
ATOM 549 C C . PHE A 1 71 ? 8.009 -8.553 -25.628 1.00 51.00 71 PHE A C 1
ATOM 551 O O . PHE A 1 71 ? 9.096 -8.861 -25.149 1.00 51.00 71 PHE A O 1
ATOM 558 N N . GLU A 1 72 ? 6.918 -9.331 -25.579 1.00 53.41 72 GLU A N 1
ATOM 559 C CA . GLU A 1 72 ? 6.842 -10.747 -25.156 1.00 53.41 72 GLU A CA 1
ATOM 560 C C . GLU A 1 72 ? 6.760 -11.058 -23.644 1.00 53.41 72 GLU A C 1
ATOM 562 O O . GLU A 1 72 ? 7.576 -11.807 -23.108 1.00 53.41 72 GLU A O 1
ATOM 567 N N . HIS A 1 73 ? 5.714 -10.593 -22.951 1.00 53.19 73 HIS A N 1
ATOM 568 C CA . HIS A 1 73 ? 5.411 -11.068 -21.590 1.00 53.19 73 HIS A CA 1
ATOM 569 C C . HIS A 1 73 ? 3.965 -11.575 -21.425 1.00 53.19 73 HIS A C 1
ATOM 571 O O . HIS A 1 73 ? 3.078 -11.142 -22.167 1.00 53.19 73 HIS A O 1
ATOM 577 N N . PRO A 1 74 ? 3.717 -12.521 -20.488 1.00 61.66 74 PRO A N 1
ATOM 578 C CA . PRO A 1 74 ? 2.364 -12.924 -20.099 1.00 61.66 74 PRO A CA 1
ATOM 579 C C . PRO A 1 74 ? 1.544 -11.701 -19.672 1.00 61.66 74 PRO A C 1
ATOM 581 O O . PRO A 1 74 ? 2.113 -10.672 -19.322 1.00 61.66 74 PRO A O 1
ATOM 584 N N . SER A 1 75 ? 0.211 -11.811 -19.722 1.00 80.75 75 SER A N 1
ATOM 585 C CA . SER A 1 75 ? -0.704 -10.724 -19.345 1.00 80.75 75 SER A CA 1
ATOM 586 C C . SER A 1 75 ? -0.243 -10.066 -18.033 1.00 80.75 75 SER A C 1
ATOM 588 O O . SER A 1 75 ? -0.296 -10.728 -16.995 1.00 80.75 75 SER A O 1
ATOM 590 N N . PRO A 1 76 ? 0.202 -8.791 -18.037 1.00 80.50 76 PRO A N 1
ATOM 591 C CA . PRO A 1 76 ? 0.657 -8.125 -16.817 1.00 80.50 76 PRO A CA 1
ATOM 592 C C . PRO A 1 76 ? -0.426 -8.071 -15.736 1.00 80.50 76 PRO A C 1
ATOM 594 O O . PRO A 1 76 ? -0.123 -8.071 -14.548 1.00 80.50 76 PRO A O 1
ATOM 597 N N . LEU A 1 77 ? -1.697 -8.084 -16.146 1.00 82.19 77 LEU A N 1
ATOM 598 C CA . LEU A 1 77 ? -2.827 -8.232 -15.238 1.00 82.19 77 LEU A CA 1
ATOM 599 C C . LEU A 1 77 ? -2.812 -9.595 -14.530 1.00 82.19 77 LEU A C 1
ATOM 601 O O . LEU A 1 77 ? -2.984 -9.639 -13.319 1.00 82.19 77 LEU A O 1
ATOM 605 N N . ALA A 1 78 ? -2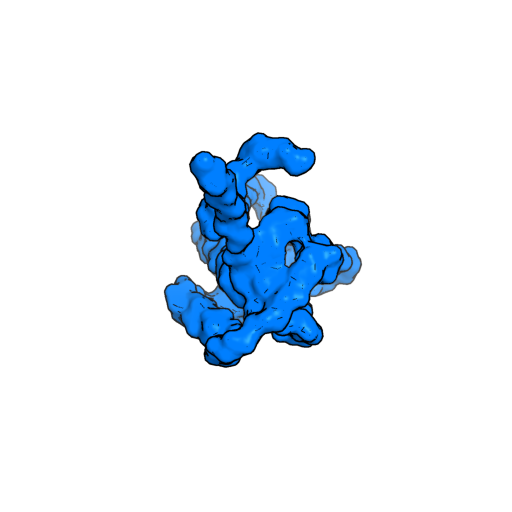.531 -10.686 -15.248 1.00 85.94 78 ALA A N 1
ATOM 606 C CA . ALA A 1 78 ? -2.427 -12.016 -14.647 1.00 85.94 78 ALA A CA 1
ATOM 607 C C . ALA A 1 78 ? -1.239 -12.120 -13.672 1.00 85.94 78 ALA A C 1
ATOM 609 O O . ALA A 1 78 ? -1.329 -12.832 -12.675 1.00 85.94 78 ALA A O 1
ATOM 610 N N . GLU A 1 79 ? -0.136 -11.398 -13.918 1.00 88.75 79 GLU A N 1
ATOM 611 C CA . GLU A 1 79 ? 0.964 -11.287 -12.944 1.00 88.75 79 GLU A CA 1
ATOM 612 C C . GLU A 1 79 ? 0.501 -10.592 -11.652 1.00 88.75 79 GLU A C 1
ATOM 614 O O . GLU A 1 79 ? 0.840 -11.046 -10.559 1.00 88.75 79 GLU A O 1
ATOM 619 N N . ILE A 1 80 ? -0.300 -9.525 -11.766 1.00 88.62 80 ILE A N 1
ATOM 620 C CA . ILE A 1 80 ? -0.875 -8.817 -10.613 1.00 88.62 80 ILE A CA 1
ATOM 621 C C . ILE A 1 80 ? -1.858 -9.717 -9.858 1.00 88.62 80 ILE A C 1
ATOM 623 O O . ILE A 1 80 ? -1.739 -9.850 -8.644 1.00 88.62 80 ILE A O 1
ATOM 627 N N . GLU A 1 81 ? -2.799 -10.354 -10.557 1.00 88.81 81 GLU A N 1
ATOM 628 C CA . GLU A 1 81 ? -3.779 -11.272 -9.962 1.00 88.81 81 GLU A CA 1
ATOM 629 C C . GLU A 1 81 ? -3.083 -12.415 -9.215 1.00 88.81 81 GLU A C 1
ATOM 631 O O . GLU A 1 81 ? -3.401 -12.696 -8.057 1.00 88.81 81 GLU A O 1
ATOM 636 N N . LEU A 1 82 ? -2.072 -13.027 -9.839 1.00 89.31 82 LEU A N 1
ATOM 637 C CA . LEU A 1 82 ? -1.273 -14.073 -9.211 1.00 89.31 82 LEU A CA 1
ATOM 638 C C . LEU A 1 82 ? -0.538 -13.545 -7.972 1.00 89.31 82 LEU A C 1
ATOM 640 O O . LEU A 1 82 ? -0.542 -14.207 -6.934 1.00 89.31 82 LEU A O 1
ATOM 644 N N . ALA A 1 83 ? 0.070 -12.359 -8.050 1.00 91.19 83 ALA A N 1
ATOM 645 C CA . ALA A 1 83 ? 0.759 -11.756 -6.914 1.00 91.19 83 ALA A CA 1
ATOM 646 C C . ALA A 1 83 ? -0.193 -11.497 -5.739 1.00 91.19 83 ALA A C 1
ATOM 648 O O . ALA A 1 83 ? 0.133 -11.876 -4.616 1.00 91.19 83 ALA A O 1
ATOM 649 N N . VAL A 1 84 ? -1.376 -10.924 -5.992 1.00 90.06 84 VAL A N 1
ATOM 650 C CA . VAL A 1 84 ? -2.400 -10.682 -4.962 1.00 90.06 84 VAL A CA 1
ATOM 651 C C . VAL A 1 84 ? -2.876 -11.996 -4.342 1.00 90.06 84 VAL A C 1
ATOM 653 O O . VAL A 1 84 ? -2.927 -12.098 -3.117 1.00 90.06 84 VAL A O 1
ATOM 656 N N . SER A 1 85 ? -3.096 -13.041 -5.147 1.00 89.94 85 SER A N 1
ATOM 657 C CA . SER A 1 85 ? -3.501 -14.359 -4.634 1.00 89.94 85 SER A CA 1
ATOM 658 C C . SER A 1 85 ? -2.483 -14.969 -3.654 1.00 89.94 85 SER A C 1
ATOM 660 O O . SER A 1 85 ? -2.858 -15.633 -2.689 1.00 89.94 85 SER A O 1
ATOM 662 N N . HIS A 1 86 ? -1.187 -14.693 -3.838 1.00 93.19 86 HIS A N 1
ATOM 663 C CA . HIS A 1 86 ? -0.124 -15.169 -2.948 1.00 93.19 86 HIS A CA 1
ATOM 664 C C . HIS A 1 86 ? 0.006 -14.370 -1.642 1.00 93.19 86 HIS A C 1
ATOM 666 O O . HIS A 1 86 ? 0.727 -14.800 -0.738 1.00 93.19 86 HIS A O 1
ATOM 672 N N . MET A 1 87 ? -0.680 -13.231 -1.506 1.00 92.62 87 MET A N 1
ATOM 673 C CA . MET A 1 87 ? -0.648 -12.421 -0.282 1.00 92.62 87 MET A CA 1
ATOM 674 C C . MET A 1 87 ? -1.478 -13.036 0.857 1.00 92.62 87 MET A C 1
ATOM 676 O O . MET A 1 87 ? -1.310 -12.631 2.005 1.00 92.62 87 MET A O 1
ATOM 680 N N . ASN A 1 88 ? -2.319 -14.042 0.568 1.00 90.38 88 ASN A N 1
ATOM 681 C CA . ASN A 1 88 ? -3.167 -14.745 1.543 1.00 90.38 88 ASN A CA 1
ATOM 682 C C . ASN A 1 88 ? -4.003 -13.781 2.409 1.00 90.38 88 ASN A C 1
ATOM 684 O O . ASN A 1 88 ? -4.022 -13.877 3.639 1.00 90.38 88 ASN A O 1
ATOM 688 N N . LEU A 1 89 ? -4.647 -12.806 1.766 1.00 90.56 89 LEU A N 1
ATOM 689 C CA . LEU A 1 89 ? -5.478 -11.803 2.432 1.00 90.56 89 LEU A CA 1
ATOM 690 C C . LEU A 1 89 ? -6.825 -12.403 2.850 1.00 90.56 89 LEU A C 1
ATOM 692 O O . LEU A 1 89 ? -7.293 -13.379 2.262 1.00 90.56 89 LEU A O 1
ATOM 696 N N . THR A 1 90 ? -7.473 -11.810 3.858 1.00 90.44 90 THR A N 1
ATOM 697 C CA . THR A 1 90 ? -8.894 -12.101 4.079 1.00 90.44 90 THR A CA 1
ATOM 698 C C . THR A 1 90 ? -9.684 -11.592 2.868 1.00 90.44 90 THR A C 1
ATOM 700 O O . THR A 1 90 ? -9.287 -10.584 2.273 1.00 90.44 90 THR A O 1
ATOM 703 N N . PRO A 1 91 ? -10.814 -12.225 2.498 1.00 89.62 91 PRO A N 1
ATOM 704 C CA . PRO A 1 91 ? -11.603 -11.786 1.346 1.00 89.62 91 PRO A CA 1
ATOM 705 C C . PRO A 1 91 ? -12.015 -10.310 1.411 1.00 89.62 91 PRO A C 1
ATOM 707 O O . PRO A 1 91 ? -12.115 -9.646 0.383 1.00 89.62 91 PRO A O 1
ATOM 710 N N . VAL A 1 92 ? -12.229 -9.782 2.621 1.00 88.06 92 VAL A N 1
ATOM 711 C CA . VAL A 1 92 ? -12.605 -8.379 2.825 1.00 88.06 92 VAL A CA 1
ATOM 712 C C . VAL A 1 92 ? -11.420 -7.447 2.579 1.00 88.06 92 VAL A C 1
ATOM 714 O O . VAL A 1 92 ? -11.553 -6.477 1.837 1.00 88.06 92 VAL A O 1
ATOM 717 N N . ILE A 1 93 ? -10.241 -7.751 3.129 1.00 88.38 93 ILE A N 1
ATOM 718 C CA . ILE A 1 93 ? -9.029 -6.959 2.874 1.00 88.38 93 ILE A CA 1
ATOM 719 C C . ILE A 1 93 ? -8.652 -7.005 1.390 1.00 88.38 93 ILE A C 1
ATOM 721 O O . ILE A 1 93 ? -8.286 -5.978 0.821 1.00 88.38 93 ILE A O 1
ATOM 725 N N . GLU A 1 94 ? -8.769 -8.169 0.748 1.00 90.25 94 GLU A N 1
ATOM 726 C CA . GLU A 1 94 ? -8.541 -8.307 -0.691 1.00 90.25 94 GLU A CA 1
ATOM 727 C C . GLU A 1 94 ? -9.520 -7.447 -1.501 1.00 90.25 94 GLU A C 1
ATOM 729 O O . GLU A 1 94 ? -9.101 -6.730 -2.409 1.00 90.25 94 GLU A O 1
ATOM 734 N N . PHE A 1 95 ? -10.807 -7.448 -1.139 1.00 88.44 95 PHE A N 1
ATOM 735 C CA . PHE A 1 95 ? -11.800 -6.574 -1.760 1.00 88.44 95 PHE A CA 1
ATOM 736 C C . PHE A 1 95 ? -11.408 -5.096 -1.649 1.00 88.44 95 PHE A C 1
ATOM 738 O O . PHE A 1 95 ? -11.405 -4.401 -2.664 1.00 88.44 95 PHE A O 1
ATOM 745 N N . PHE A 1 96 ? -11.024 -4.622 -0.458 1.00 85.12 96 PHE A N 1
ATOM 746 C CA . PHE A 1 96 ? -10.613 -3.226 -0.262 1.00 85.12 96 PHE A CA 1
ATOM 747 C C . PHE A 1 96 ? -9.310 -2.870 -0.984 1.00 85.12 96 PHE A C 1
ATOM 749 O O . PHE A 1 96 ? -9.143 -1.740 -1.449 1.00 85.12 96 PHE A O 1
ATOM 756 N N . LEU A 1 97 ? -8.395 -3.830 -1.130 1.00 87.19 97 LEU A N 1
ATOM 757 C CA . LEU A 1 97 ? -7.198 -3.651 -1.942 1.00 87.19 97 LEU A CA 1
ATOM 758 C C . LEU A 1 97 ? -7.575 -3.416 -3.412 1.00 87.19 97 LEU A C 1
ATOM 760 O O . LEU A 1 97 ? -7.093 -2.460 -4.016 1.00 87.19 97 LEU A O 1
ATOM 764 N N . TRP A 1 98 ? -8.464 -4.236 -3.978 1.00 83.00 98 TRP A N 1
ATOM 765 C CA . TRP A 1 98 ? -8.920 -4.099 -5.368 1.00 83.00 98 TRP A CA 1
ATOM 766 C C . TRP A 1 98 ? -9.830 -2.894 -5.603 1.00 83.00 98 TRP A C 1
ATOM 768 O O . TRP A 1 98 ? -9.815 -2.307 -6.688 1.00 83.00 98 TRP A O 1
ATOM 778 N N . SER A 1 99 ? -10.628 -2.515 -4.607 1.00 77.06 99 SER A N 1
ATOM 779 C CA . SER A 1 99 ? -11.539 -1.377 -4.706 1.00 77.06 99 SER A CA 1
ATOM 780 C C . SER A 1 99 ? -10.814 -0.037 -4.611 1.00 77.06 99 SER A C 1
ATOM 782 O O . SER A 1 99 ? -11.408 0.982 -4.965 1.00 77.06 99 SER A O 1
ATOM 784 N N . TYR A 1 100 ? -9.545 -0.020 -4.183 1.00 72.50 100 TYR A N 1
ATOM 785 C CA . TYR A 1 100 ? -8.767 1.203 -4.052 1.00 72.50 100 TYR A CA 1
ATOM 786 C C . TYR A 1 100 ? -8.600 1.885 -5.430 1.00 72.50 100 TYR A C 1
ATOM 788 O O . TYR A 1 100 ? -7.867 1.378 -6.293 1.00 72.50 100 TYR A O 1
ATOM 796 N N . PRO A 1 101 ? -9.249 3.050 -5.663 1.00 64.69 101 PRO A N 1
ATOM 797 C CA . PRO A 1 101 ? -9.323 3.690 -6.984 1.00 64.69 101 PRO A CA 1
ATOM 798 C C . PRO A 1 101 ? -7.970 3.916 -7.684 1.00 64.69 101 PRO A C 1
ATOM 800 O O . PRO A 1 101 ? -7.895 3.806 -8.914 1.00 64.69 101 PRO A O 1
ATOM 803 N N . PRO A 1 102 ? -6.875 4.181 -6.949 1.00 67.38 102 PRO A N 1
ATOM 804 C CA . PRO A 1 102 ? -5.536 4.284 -7.516 1.00 67.38 102 PRO A CA 1
ATOM 805 C C . PRO A 1 102 ? -5.056 3.091 -8.321 1.00 67.38 102 PRO A C 1
ATOM 807 O O . PRO A 1 102 ? -4.492 3.279 -9.397 1.00 67.38 102 PRO A O 1
ATOM 810 N N . TYR A 1 103 ? -5.263 1.873 -7.825 1.00 72.25 103 TYR A N 1
ATOM 811 C CA . TYR A 1 103 ? -4.780 0.688 -8.525 1.00 72.25 103 TYR A CA 1
ATOM 812 C C . TYR A 1 103 ? -5.605 0.432 -9.764 1.00 72.25 103 TYR A C 1
ATOM 814 O O . TYR A 1 103 ? -5.031 0.201 -10.823 1.00 72.25 103 TYR A O 1
ATOM 822 N N . ARG A 1 104 ? -6.928 0.595 -9.666 1.00 71.88 104 ARG A N 1
ATOM 823 C CA . ARG A 1 104 ? -7.817 0.501 -10.824 1.00 71.88 104 ARG A CA 1
ATOM 824 C C . ARG A 1 104 ? -7.420 1.490 -11.907 1.00 71.88 104 ARG A C 1
ATOM 826 O O . ARG A 1 104 ? -7.239 1.084 -13.040 1.00 71.88 104 ARG A O 1
ATOM 833 N N . THR A 1 105 ? -7.140 2.743 -11.555 1.00 71.00 105 THR A N 1
ATOM 834 C CA . THR A 1 105 ? -6.721 3.755 -12.540 1.00 71.00 105 THR A CA 1
ATOM 835 C C . THR A 1 105 ? -5.396 3.406 -13.226 1.00 71.00 105 THR A C 1
ATOM 837 O O . THR A 1 105 ? -5.229 3.719 -14.400 1.00 71.00 105 THR A O 1
ATOM 840 N N . ILE A 1 106 ? -4.445 2.782 -12.519 1.00 73.19 106 ILE A N 1
ATOM 841 C CA . ILE A 1 106 ? -3.159 2.347 -13.093 1.00 73.19 106 ILE A CA 1
ATOM 842 C C . ILE A 1 106 ? -3.344 1.099 -13.970 1.00 73.19 106 ILE A C 1
ATOM 844 O O . ILE A 1 106 ? -2.787 1.037 -15.061 1.00 73.19 106 ILE A O 1
ATOM 848 N N . ILE A 1 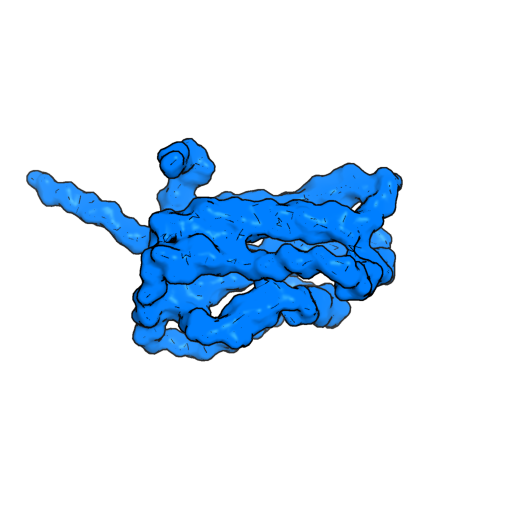107 ? -4.121 0.122 -13.500 1.00 73.62 107 ILE A N 1
ATOM 849 C CA . ILE A 1 107 ? -4.367 -1.160 -14.176 1.00 73.62 107 ILE A CA 1
ATOM 850 C C . ILE A 1 107 ? -5.243 -0.975 -15.421 1.00 73.62 107 ILE A C 1
ATOM 852 O O . ILE A 1 107 ? -4.987 -1.587 -16.452 1.00 73.62 107 ILE A O 1
ATOM 856 N N . GLU A 1 108 ? -6.254 -0.113 -15.333 1.00 72.50 108 GLU A N 1
ATOM 857 C CA . GLU A 1 108 ? -7.173 0.245 -16.420 1.00 72.50 108 GLU A CA 1
ATOM 858 C C . GLU A 1 108 ? -6.601 1.375 -17.308 1.00 72.50 108 GLU A C 1
ATOM 860 O O . GLU A 1 108 ? -7.233 1.795 -18.279 1.00 72.50 108 GLU A O 1
ATOM 865 N N . SER A 1 109 ? -5.405 1.887 -16.988 1.00 67.94 109 SER A N 1
ATOM 866 C CA . SER A 1 109 ? -4.726 2.942 -17.744 1.00 67.94 109 SER A CA 1
ATOM 867 C C . SER A 1 109 ? -4.362 2.480 -19.161 1.00 67.94 109 SER A C 1
ATOM 869 O O . SER A 1 109 ? -4.004 1.319 -19.347 1.00 67.94 109 SER A O 1
ATOM 871 N N . PRO A 1 110 ? -4.299 3.383 -20.162 1.00 61.31 110 PRO A N 1
ATOM 872 C CA . PRO A 1 110 ? -3.688 3.069 -21.458 1.00 61.31 110 PRO A CA 1
ATOM 873 C C . PRO A 1 110 ? -2.171 2.813 -21.376 1.00 61.31 110 PRO A C 1
ATOM 875 O O . PRO A 1 110 ? -1.545 2.526 -22.396 1.00 61.31 110 PRO A O 1
ATOM 878 N N . LEU A 1 111 ? -1.558 2.967 -20.198 1.00 67.25 111 LEU A N 1
ATOM 879 C CA . LEU A 1 111 ? -0.161 2.623 -19.974 1.00 67.25 111 LEU A CA 1
ATOM 880 C C . LEU A 1 111 ? 0.054 1.116 -20.103 1.00 67.25 111 LEU A C 1
ATOM 882 O O . LEU A 1 111 ? -0.633 0.309 -19.484 1.00 67.25 111 LEU A O 1
ATOM 886 N N . GLU A 1 112 ? 1.067 0.736 -20.873 1.00 71.81 112 GLU A N 1
ATOM 887 C CA . GLU A 1 112 ? 1.489 -0.653 -20.971 1.00 71.81 112 GLU A CA 1
ATOM 888 C C . GLU A 1 112 ? 2.100 -1.072 -19.625 1.00 71.81 112 GLU A C 1
ATOM 890 O O . GLU A 1 112 ? 3.195 -0.646 -19.275 1.00 71.81 1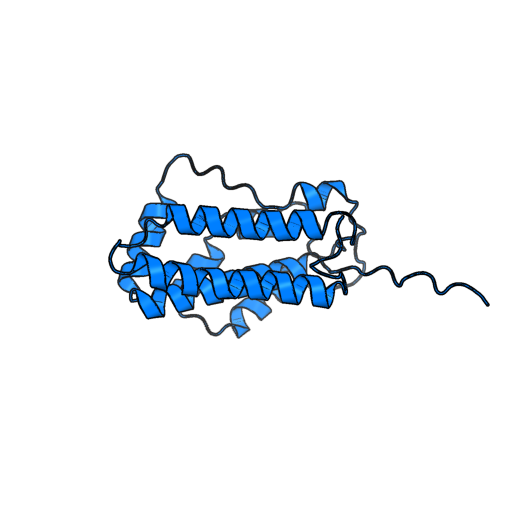12 GLU A O 1
ATOM 895 N N . LEU A 1 113 ? 1.406 -1.906 -18.843 1.00 76.38 113 LEU A N 1
ATOM 896 C CA . LEU A 1 113 ? 1.923 -2.442 -17.571 1.00 76.38 113 LEU A CA 1
ATOM 897 C C . LEU A 1 113 ? 3.255 -3.203 -17.746 1.00 76.38 113 LEU A C 1
ATOM 899 O O . LEU A 1 113 ? 4.040 -3.309 -16.805 1.00 76.38 113 LEU A O 1
ATOM 903 N N . GLY A 1 114 ? 3.541 -3.697 -18.954 1.00 74.06 114 GLY A N 1
ATOM 904 C CA . GLY A 1 114 ? 4.837 -4.276 -19.317 1.00 74.06 114 GLY A CA 1
ATOM 905 C C . GLY A 1 114 ? 5.967 -3.252 -19.485 1.00 74.06 114 GLY A C 1
ATOM 906 O O . GLY A 1 114 ? 7.131 -3.643 -19.523 1.00 74.06 114 GLY A O 1
ATOM 907 N N . ALA A 1 115 ? 5.660 -1.955 -19.558 1.00 78.88 115 ALA A N 1
ATOM 908 C CA . ALA A 1 115 ? 6.635 -0.911 -19.833 1.00 78.88 115 ALA A CA 1
ATOM 909 C C . ALA A 1 115 ? 7.730 -0.819 -18.770 1.00 78.88 115 ALA A C 1
ATOM 911 O O . ALA A 1 115 ? 7.523 -1.093 -17.588 1.00 78.88 115 ALA A O 1
ATOM 912 N N . MET A 1 116 ? 8.902 -0.357 -19.195 1.00 80.31 116 MET A N 1
ATOM 913 C CA . MET A 1 116 ? 10.048 -0.151 -18.314 1.00 80.31 116 MET A CA 1
ATOM 914 C C . MET A 1 116 ? 10.066 1.261 -17.725 1.00 80.31 116 MET A C 1
ATOM 916 O O . MET A 1 116 ? 9.982 2.246 -18.453 1.00 80.31 116 MET A O 1
ATOM 920 N N . ILE A 1 117 ? 10.241 1.347 -16.408 1.00 77.75 117 ILE A N 1
ATOM 921 C CA . ILE A 1 117 ? 10.519 2.571 -15.660 1.00 77.75 117 ILE A CA 1
ATOM 922 C C . ILE A 1 117 ? 12.022 2.846 -15.726 1.00 77.75 117 ILE A C 1
ATOM 924 O O . ILE A 1 117 ? 12.836 1.990 -15.371 1.00 77.75 117 ILE A O 1
ATOM 928 N N . GLU A 1 118 ? 12.405 4.041 -16.167 1.00 74.44 118 GLU A N 1
ATOM 929 C CA . GLU A 1 118 ? 13.799 4.489 -16.160 1.00 74.44 118 GLU A CA 1
ATOM 930 C C . GLU A 1 118 ? 14.207 5.077 -14.795 1.00 74.44 118 GLU A C 1
ATOM 932 O O . GLU A 1 118 ? 13.395 5.687 -14.096 1.00 74.44 118 GLU A O 1
ATOM 937 N N . CYS A 1 119 ? 15.494 4.972 -14.426 1.00 67.12 119 CYS A N 1
ATOM 938 C CA . CYS A 1 119 ? 16.037 5.608 -13.211 1.00 67.12 119 CYS A CA 1
ATOM 939 C C . CYS A 1 119 ? 15.686 7.100 -13.104 1.00 67.12 119 CYS A C 1
ATOM 941 O O . CYS A 1 119 ? 15.474 7.624 -12.007 1.00 67.12 119 CYS A O 1
ATOM 943 N N . LYS A 1 120 ? 15.621 7.798 -14.246 1.00 67.19 120 LYS A N 1
ATOM 944 C CA . LYS A 1 120 ? 15.257 9.211 -14.315 1.00 67.19 120 LYS A CA 1
ATOM 945 C C . LYS A 1 120 ? 13.754 9.357 -14.053 1.00 67.19 120 LYS A C 1
ATOM 947 O O . LYS A 1 120 ? 12.942 9.136 -14.936 1.00 67.19 120 LYS A O 1
ATOM 952 N N . GLY A 1 121 ? 13.396 9.732 -12.828 1.00 69.19 121 GLY A N 1
ATOM 953 C CA . GLY A 1 121 ? 12.001 9.881 -12.390 1.00 69.19 121 GLY A CA 1
ATOM 954 C C . GLY A 1 121 ? 11.535 8.799 -11.415 1.00 69.19 121 GLY A C 1
ATOM 955 O O . GLY A 1 121 ? 10.568 9.024 -10.697 1.00 69.19 121 GLY A O 1
ATOM 956 N N . PHE A 1 122 ? 12.273 7.691 -11.276 1.00 79.50 122 PHE A N 1
ATOM 957 C CA . PHE A 1 122 ? 11.948 6.625 -10.321 1.00 79.50 122 PHE A CA 1
ATOM 958 C C . PHE A 1 122 ? 11.880 7.116 -8.866 1.00 79.50 122 PHE A C 1
ATOM 960 O O . PHE A 1 122 ? 10.960 6.774 -8.124 1.00 79.50 122 PHE A O 1
ATOM 967 N N . ALA A 1 123 ? 12.842 7.951 -8.457 1.00 80.75 123 ALA A N 1
ATOM 968 C CA . ALA A 1 123 ? 12.862 8.530 -7.115 1.00 80.75 123 ALA A CA 1
ATOM 969 C C . ALA A 1 123 ? 11.652 9.447 -6.866 1.00 80.75 123 ALA A C 1
ATOM 971 O O . ALA A 1 123 ? 11.049 9.391 -5.796 1.00 80.75 123 ALA A O 1
ATOM 972 N N . ALA A 1 124 ? 11.274 10.260 -7.860 1.00 80.25 124 ALA A N 1
ATOM 973 C CA . ALA A 1 124 ? 10.096 11.121 -7.780 1.00 80.25 124 ALA A CA 1
ATOM 974 C C . ALA A 1 124 ? 8.817 10.281 -7.664 1.00 80.25 124 ALA A C 1
ATOM 976 O O . ALA A 1 124 ? 8.083 10.449 -6.698 1.00 80.25 124 ALA A O 1
ATOM 977 N N . ALA A 1 125 ? 8.636 9.296 -8.546 1.00 79.25 125 ALA A N 1
ATOM 978 C CA . ALA A 1 125 ? 7.496 8.383 -8.524 1.00 79.25 125 ALA A CA 1
ATOM 979 C C . ALA A 1 125 ? 7.371 7.632 -7.191 1.00 79.25 125 ALA A C 1
ATOM 981 O O . ALA A 1 125 ? 6.303 7.581 -6.588 1.00 79.25 125 ALA A O 1
ATOM 982 N N . THR A 1 126 ? 8.480 7.097 -6.672 1.00 83.94 126 THR A N 1
ATOM 983 C CA . THR A 1 126 ? 8.482 6.383 -5.385 1.00 83.94 126 THR A CA 1
ATOM 984 C C . THR A 1 126 ? 8.112 7.310 -4.224 1.00 83.94 126 THR A C 1
ATOM 986 O O . THR A 1 126 ? 7.372 6.911 -3.326 1.00 83.94 126 THR A O 1
ATOM 989 N N . ASN A 1 127 ? 8.595 8.554 -4.228 1.00 84.06 127 ASN A N 1
ATOM 990 C CA . ASN A 1 127 ? 8.248 9.533 -3.198 1.00 84.06 127 ASN A CA 1
ATOM 991 C C . ASN A 1 127 ? 6.798 10.022 -3.322 1.00 84.06 127 ASN A C 1
ATOM 993 O O . ASN A 1 127 ? 6.145 10.210 -2.299 1.00 84.06 127 ASN A O 1
ATOM 997 N N . GLU A 1 128 ? 6.276 10.176 -4.541 1.00 82.75 128 GLU A N 1
ATOM 998 C CA . GLU A 1 128 ? 4.863 10.478 -4.787 1.00 82.75 128 GLU A CA 1
ATOM 999 C C . GLU A 1 128 ? 3.964 9.361 -4.242 1.00 82.75 128 GLU A C 1
ATOM 1001 O O . GLU A 1 128 ? 2.988 9.661 -3.557 1.00 82.75 128 GLU A O 1
ATOM 1006 N N . VAL A 1 129 ? 4.317 8.084 -4.449 1.00 84.12 129 VAL A N 1
ATOM 1007 C CA . VAL A 1 129 ? 3.611 6.940 -3.840 1.00 84.12 129 VAL A CA 1
ATOM 1008 C C . VAL A 1 129 ? 3.576 7.068 -2.316 1.00 84.12 129 VAL A C 1
ATOM 1010 O O . VAL A 1 129 ? 2.507 6.959 -1.719 1.00 84.12 129 VAL A O 1
ATOM 1013 N N . LEU A 1 130 ? 4.725 7.327 -1.682 1.00 86.44 130 LEU A N 1
ATOM 1014 C CA . LEU A 1 130 ? 4.812 7.458 -0.223 1.00 86.44 130 LEU A CA 1
ATOM 1015 C C . LEU A 1 130 ? 3.981 8.627 0.311 1.00 86.44 130 LEU A C 1
ATOM 1017 O O . LEU A 1 130 ? 3.249 8.453 1.282 1.00 86.44 130 LEU A O 1
ATOM 1021 N N . ALA A 1 131 ? 4.082 9.799 -0.317 1.00 83.75 131 ALA A N 1
ATOM 1022 C CA . ALA A 1 131 ? 3.311 10.976 0.075 1.00 83.75 131 ALA A CA 1
ATOM 1023 C C . ALA A 1 131 ? 1.805 10.719 -0.064 1.00 83.75 131 ALA A C 1
ATOM 1025 O O . ALA A 1 131 ? 1.009 11.109 0.788 1.00 83.75 131 ALA A O 1
ATOM 1026 N N . SER A 1 132 ? 1.415 10.005 -1.118 1.00 80.44 132 SER A N 1
ATOM 1027 C CA . SER A 1 132 ? 0.020 9.672 -1.373 1.00 80.44 132 SER A CA 1
ATOM 1028 C C . SER A 1 132 ? -0.510 8.635 -0.372 1.00 80.44 132 SER A C 1
ATOM 1030 O O . SER A 1 132 ? -1.641 8.762 0.095 1.00 80.44 132 SER A O 1
ATOM 1032 N N . ALA A 1 133 ? 0.310 7.658 0.027 1.00 84.31 133 ALA A N 1
ATOM 1033 C CA . ALA A 1 133 ? -0.016 6.718 1.099 1.00 84.31 133 ALA A CA 1
ATOM 1034 C C . ALA A 1 133 ? -0.154 7.410 2.465 1.00 84.31 133 ALA A C 1
ATOM 1036 O O . ALA A 1 133 ? -1.103 7.140 3.194 1.00 84.31 133 ALA A O 1
ATOM 1037 N N . GLN A 1 134 ? 0.747 8.340 2.796 1.00 85.88 134 GLN A N 1
ATOM 1038 C CA . GLN A 1 134 ? 0.660 9.147 4.021 1.00 85.88 134 GLN A CA 1
ATOM 1039 C C . GLN A 1 134 ? -0.631 9.962 4.066 1.00 85.88 134 GLN A C 1
ATOM 1041 O O . GLN A 1 134 ? -1.375 9.877 5.039 1.00 85.88 134 GLN A O 1
ATOM 1046 N N . LYS A 1 135 ? -0.945 10.672 2.979 1.00 83.44 135 LYS A N 1
ATOM 1047 C CA . LYS A 1 135 ? -2.188 11.438 2.862 1.00 83.44 135 LYS A CA 1
ATOM 1048 C C . LYS A 1 135 ? -3.425 10.548 3.005 1.00 83.44 135 LYS A C 1
ATOM 1050 O O . LYS A 1 135 ? -4.397 10.949 3.629 1.00 83.44 135 LYS A O 1
ATOM 1055 N N . TRP A 1 136 ? -3.402 9.341 2.439 1.00 82.69 136 TRP A N 1
ATOM 1056 C CA . TRP A 1 136 ? -4.497 8.386 2.609 1.00 82.69 136 TRP A CA 1
ATOM 1057 C C . TRP A 1 136 ? -4.665 7.952 4.074 1.00 82.69 136 TRP A C 1
ATOM 1059 O O . TRP A 1 136 ? -5.786 7.947 4.572 1.00 82.69 136 TRP A O 1
ATOM 1069 N N . LEU A 1 137 ? -3.572 7.685 4.797 1.00 84.50 137 LEU A N 1
ATOM 1070 C CA . LEU A 1 137 ? -3.630 7.351 6.227 1.00 84.50 137 LEU A CA 1
ATOM 1071 C C . LEU A 1 137 ? -4.184 8.491 7.088 1.00 84.50 137 LEU A C 1
ATOM 1073 O O . LEU A 1 137 ? -4.902 8.233 8.050 1.00 84.50 137 LEU A O 1
ATOM 1077 N N . GLU A 1 138 ? -3.874 9.742 6.747 1.00 84.75 138 GLU A N 1
ATOM 1078 C CA . GLU A 1 138 ? -4.458 10.916 7.408 1.00 84.75 138 GLU A CA 1
ATOM 1079 C C . GLU A 1 138 ? -5.977 10.990 7.188 1.00 84.75 138 GLU A C 1
ATOM 1081 O O . GLU A 1 138 ? -6.720 11.329 8.109 1.00 84.75 138 GLU A O 1
ATOM 1086 N N . LEU A 1 139 ? -6.446 10.622 5.991 1.00 83.00 139 LEU A N 1
ATOM 1087 C CA . LEU A 1 139 ? -7.867 10.630 5.629 1.00 83.00 139 LEU A CA 1
ATOM 1088 C C . LEU A 1 139 ? -8.679 9.514 6.293 1.00 83.00 139 LEU A C 1
ATOM 1090 O O . LEU A 1 139 ? -9.878 9.694 6.484 1.00 83.00 139 LEU A O 1
ATOM 1094 N N . LEU A 1 140 ? -8.053 8.399 6.683 1.00 83.19 140 LEU A N 1
ATOM 1095 C CA . LEU A 1 140 ? -8.744 7.319 7.401 1.00 83.19 140 LEU A CA 1
ATOM 1096 C C . LEU A 1 140 ? -9.310 7.759 8.756 1.00 83.19 140 LEU A C 1
ATOM 1098 O O . LEU A 1 140 ? -10.160 7.063 9.298 1.00 83.19 140 LEU A O 1
ATOM 1102 N N . GLY A 1 141 ? -8.836 8.873 9.327 1.00 82.88 141 GLY A N 1
ATOM 1103 C CA . GLY A 1 141 ? -9.364 9.385 10.592 1.00 82.88 141 GLY A CA 1
ATOM 1104 C C . GLY A 1 141 ? -9.180 8.398 11.748 1.00 82.88 141 GLY A C 1
ATOM 1105 O O . GLY A 1 141 ? -10.134 8.089 12.460 1.00 82.88 141 GLY A O 1
ATOM 1106 N N . LEU A 1 142 ? -7.956 7.880 11.913 1.00 87.50 142 LEU A N 1
ATOM 1107 C CA . LEU A 1 142 ? -7.638 6.876 12.931 1.00 87.50 142 LEU A CA 1
ATOM 1108 C C . LEU A 1 142 ? -8.081 7.334 14.341 1.00 87.50 142 LEU A C 1
ATOM 1110 O O . LEU A 1 142 ? -7.832 8.489 14.707 1.00 87.50 142 LEU A O 1
ATOM 1114 N N . PRO A 1 143 ? -8.699 6.447 15.150 1.00 85.75 143 PRO A N 1
ATOM 1115 C CA . PRO A 1 143 ? -9.125 6.767 16.511 1.00 85.75 143 PRO A CA 1
ATOM 1116 C C . PRO A 1 143 ? -7.963 7.316 17.359 1.00 85.75 143 PRO A C 1
ATOM 1118 O O . PRO A 1 143 ? -6.874 6.745 17.298 1.00 85.75 143 PRO A O 1
ATOM 1121 N N . PRO A 1 144 ? -8.140 8.394 18.152 1.00 85.19 144 PRO A N 1
ATOM 1122 C CA . PRO A 1 144 ? -7.032 9.056 18.856 1.00 85.19 144 PRO A CA 1
ATOM 1123 C C . PRO A 1 144 ? -6.244 8.150 19.810 1.00 85.19 144 PRO A C 1
ATOM 1125 O O . PRO A 1 144 ? -5.054 8.361 20.027 1.00 85.19 144 PRO A O 1
ATOM 1128 N N . ASP A 1 145 ? -6.915 7.156 20.381 1.00 86.81 145 ASP A N 1
ATOM 1129 C CA . ASP A 1 145 ? -6.375 6.146 21.288 1.00 86.81 145 ASP A CA 1
ATOM 1130 C C . ASP A 1 145 ? -5.469 5.129 20.580 1.00 86.81 145 ASP A C 1
ATOM 1132 O O . ASP A 1 145 ? -4.467 4.708 21.153 1.00 86.81 145 ASP A O 1
ATOM 1136 N N . ALA A 1 146 ? -5.771 4.792 19.324 1.00 85.44 146 ALA A N 1
ATOM 1137 C CA . ALA A 1 146 ? -4.980 3.873 18.506 1.00 85.44 146 ALA A CA 1
ATOM 1138 C C . ALA A 1 146 ? -4.054 4.583 17.499 1.00 85.44 146 ALA A C 1
ATOM 1140 O O . ALA A 1 146 ? -3.177 3.946 16.917 1.00 85.44 146 ALA A O 1
ATOM 1141 N N . ALA A 1 147 ? -4.228 5.889 17.274 1.00 85.06 147 ALA A N 1
ATOM 1142 C CA . ALA A 1 147 ? -3.587 6.626 16.185 1.00 85.06 147 ALA A CA 1
ATOM 1143 C C . ALA A 1 147 ? -2.049 6.535 16.169 1.00 85.06 147 ALA A C 1
ATOM 1145 O O . ALA A 1 147 ? -1.517 6.278 15.089 1.00 85.06 147 ALA A O 1
ATOM 1146 N N . PRO A 1 148 ? -1.312 6.682 17.292 1.00 87.19 148 PRO A N 1
ATOM 1147 C CA . PRO A 1 148 ? 0.150 6.613 17.255 1.00 87.19 148 PRO A CA 1
ATOM 1148 C C . PRO A 1 148 ? 0.668 5.247 16.785 1.00 87.19 148 PRO A C 1
ATOM 1150 O O . PRO A 1 148 ? 1.507 5.176 15.887 1.00 87.19 148 PRO A O 1
ATOM 1153 N N . GLU A 1 149 ? 0.127 4.161 17.344 1.00 90.19 149 GLU A N 1
ATOM 1154 C CA . GLU A 1 149 ? 0.517 2.794 16.987 1.00 90.19 149 GLU A CA 1
ATOM 1155 C C . GLU A 1 149 ? 0.043 2.432 15.575 1.00 90.19 149 GLU A C 1
ATOM 1157 O O . GLU A 1 149 ? 0.822 1.931 14.764 1.00 90.19 149 GLU A O 1
ATOM 1162 N N . ALA A 1 150 ? -1.209 2.746 15.236 1.00 89.12 150 ALA A N 1
ATOM 1163 C CA . ALA A 1 150 ? -1.772 2.480 13.918 1.00 89.12 150 ALA A CA 1
ATOM 1164 C C . ALA A 1 150 ? -0.998 3.208 12.808 1.00 89.12 150 ALA A C 1
ATOM 1166 O O . ALA A 1 150 ? -0.709 2.602 11.778 1.00 89.12 150 ALA A O 1
ATOM 1167 N N . GLN A 1 151 ? -0.592 4.467 13.017 1.00 88.81 151 GLN A N 1
ATOM 1168 C CA . GLN A 1 151 ? 0.229 5.212 12.056 1.00 88.81 151 GLN A CA 1
ATOM 1169 C C . GLN A 1 151 ? 1.620 4.591 11.882 1.00 88.81 151 GLN A C 1
ATOM 1171 O O . GLN A 1 151 ? 2.068 4.399 10.750 1.00 88.81 151 GLN A O 1
ATOM 1176 N N . GLU A 1 152 ? 2.301 4.238 12.974 1.00 89.31 152 GLU A N 1
ATOM 1177 C CA . GLU A 1 152 ? 3.620 3.597 12.909 1.00 89.31 152 GLU A CA 1
ATOM 1178 C C . GLU A 1 152 ? 3.556 2.254 12.163 1.00 89.31 152 GLU A C 1
ATOM 1180 O O . GLU A 1 152 ? 4.349 1.975 11.247 1.00 89.31 152 GLU A O 1
ATOM 1185 N N . GLN A 1 153 ? 2.566 1.431 12.511 1.00 91.38 153 GLN A N 1
ATOM 1186 C CA . GLN A 1 153 ? 2.345 0.136 11.882 1.00 91.38 153 GLN A CA 1
ATOM 1187 C C . GLN A 1 153 ? 1.983 0.285 10.404 1.00 91.38 153 GLN A C 1
ATOM 1189 O O . GLN A 1 153 ? 2.521 -0.446 9.568 1.00 91.38 153 GLN A O 1
ATOM 1194 N N . ALA A 1 154 ? 1.142 1.259 10.064 1.00 90.25 154 ALA A N 1
ATOM 1195 C CA . ALA A 1 154 ? 0.696 1.500 8.702 1.00 90.25 154 ALA A CA 1
ATOM 1196 C C . ALA A 1 154 ? 1.794 2.039 7.778 1.00 90.25 154 ALA A C 1
ATOM 1198 O O . ALA A 1 154 ? 1.793 1.707 6.592 1.00 90.25 154 ALA A O 1
ATOM 1199 N N . LEU A 1 155 ? 2.744 2.829 8.292 1.00 89.94 155 LEU A N 1
ATOM 1200 C CA . LEU A 1 155 ? 3.846 3.399 7.503 1.00 89.94 155 LEU A CA 1
ATOM 1201 C C . LEU A 1 155 ? 4.989 2.416 7.246 1.00 89.94 155 LEU A C 1
ATOM 1203 O O . LEU A 1 155 ? 5.708 2.541 6.250 1.00 89.94 155 LEU A O 1
ATOM 1207 N N . THR A 1 156 ? 5.169 1.424 8.118 1.00 93.12 156 THR A N 1
ATOM 1208 C CA . THR A 1 156 ? 6.272 0.459 8.012 1.00 93.12 156 THR A CA 1
ATOM 1209 C C . THR A 1 156 ? 6.319 -0.263 6.649 1.00 93.12 156 THR A C 1
ATOM 1211 O O . THR A 1 156 ? 7.402 -0.316 6.052 1.00 93.12 156 THR A O 1
ATOM 1214 N N . PRO A 1 157 ? 5.203 -0.791 6.100 1.00 94.19 157 PRO A N 1
ATOM 1215 C CA . PRO A 1 157 ? 5.178 -1.378 4.759 1.00 94.19 157 PRO A CA 1
ATOM 1216 C C . PRO A 1 157 ? 5.631 -0.419 3.652 1.00 94.19 157 PRO A C 1
ATOM 1218 O O . PRO A 1 157 ? 6.419 -0.814 2.796 1.00 94.19 157 PRO A O 1
ATOM 1221 N N . TRP A 1 158 ? 5.235 0.854 3.706 1.00 92.38 158 TRP A N 1
ATOM 1222 C CA . TRP A 1 158 ? 5.615 1.863 2.709 1.00 92.38 158 TRP A CA 1
ATOM 1223 C C . TRP A 1 158 ? 7.104 2.228 2.763 1.00 92.38 158 TRP A C 1
ATOM 1225 O O . TRP A 1 158 ? 7.755 2.403 1.730 1.00 92.38 158 TRP A O 1
ATOM 1235 N N . ILE A 1 159 ? 7.696 2.269 3.958 1.00 90.44 159 ILE A N 1
ATOM 1236 C CA . ILE A 1 159 ? 9.147 2.457 4.119 1.00 90.44 159 ILE A CA 1
ATOM 1237 C C . ILE A 1 159 ? 9.916 1.263 3.531 1.00 90.44 159 ILE A C 1
ATOM 1239 O O . ILE A 1 159 ? 10.945 1.444 2.862 1.00 90.44 159 ILE A O 1
ATOM 1243 N N . ARG A 1 160 ? 9.415 0.039 3.750 1.00 92.06 160 ARG A N 1
ATOM 1244 C CA . ARG A 1 160 ? 9.984 -1.184 3.163 1.00 92.06 160 ARG A CA 1
ATOM 1245 C C . ARG A 1 160 ? 9.843 -1.187 1.649 1.00 92.06 160 ARG A C 1
ATOM 1247 O O . ARG A 1 160 ? 10.829 -1.470 0.979 1.00 92.06 160 ARG A O 1
ATOM 1254 N N . PHE A 1 161 ? 8.682 -0.801 1.124 1.00 92.25 161 PHE A N 1
ATOM 1255 C CA . PHE A 1 161 ? 8.450 -0.612 -0.305 1.00 92.25 161 PHE A CA 1
ATOM 1256 C C . PHE A 1 161 ? 9.515 0.292 -0.917 1.00 92.25 161 PHE A C 1
ATOM 1258 O O . PHE A 1 161 ? 10.236 -0.160 -1.801 1.00 92.25 161 PHE A O 1
ATOM 1265 N N . ARG A 1 162 ? 9.710 1.509 -0.386 1.00 89.62 162 ARG A N 1
ATOM 1266 C CA . ARG A 1 162 ? 10.743 2.429 -0.888 1.00 89.62 162 ARG A CA 1
ATOM 1267 C C . ARG A 1 162 ? 12.119 1.772 -0.881 1.00 89.62 162 ARG A C 1
ATOM 1269 O O . ARG A 1 162 ? 12.813 1.772 -1.890 1.00 89.62 162 ARG A O 1
ATOM 1276 N N . THR A 1 163 ? 12.515 1.189 0.245 1.00 89.88 163 THR A N 1
ATOM 1277 C CA . THR A 1 163 ? 13.840 0.565 0.383 1.00 89.88 163 THR A CA 1
ATOM 1278 C C . THR A 1 163 ? 14.041 -0.574 -0.622 1.00 89.88 163 THR A C 1
ATOM 1280 O O . THR A 1 163 ? 15.074 -0.640 -1.289 1.00 89.88 163 THR A O 1
ATOM 1283 N N . SER A 1 164 ? 13.045 -1.446 -0.776 1.00 90.50 164 SER A N 1
ATOM 1284 C CA . SER A 1 164 ? 13.067 -2.560 -1.727 1.00 90.50 164 SER A CA 1
ATOM 1285 C C . SER A 1 164 ? 13.065 -2.078 -3.174 1.00 90.50 164 SER A C 1
ATOM 1287 O O . SER A 1 164 ? 13.792 -2.630 -3.997 1.00 90.50 164 SER A O 1
ATOM 1289 N N . ALA A 1 165 ? 12.293 -1.036 -3.484 1.00 87.88 165 ALA A N 1
ATOM 1290 C CA . ALA A 1 165 ? 12.170 -0.483 -4.825 1.00 87.88 165 ALA A CA 1
ATOM 1291 C C . ALA A 1 165 ? 13.511 0.132 -5.265 1.00 87.88 165 ALA A C 1
ATOM 1293 O O . ALA A 1 165 ? 14.033 -0.208 -6.326 1.00 87.88 165 ALA A O 1
ATOM 1294 N N . TYR A 1 166 ? 14.140 0.927 -4.393 1.00 87.56 166 TYR A N 1
ATOM 1295 C CA . TYR A 1 166 ? 15.480 1.475 -4.617 1.00 87.56 166 TYR A CA 1
ATOM 1296 C C . TYR A 1 166 ? 16.540 0.381 -4.738 1.00 87.56 166 TYR A C 1
ATOM 1298 O O . TYR A 1 166 ? 17.377 0.448 -5.631 1.00 87.56 166 TYR A O 1
ATOM 1306 N N . LYS A 1 167 ? 16.484 -0.664 -3.900 1.00 87.12 167 LYS A N 1
ATOM 1307 C CA . LYS A 1 167 ? 17.399 -1.811 -3.994 1.00 87.12 167 LYS A CA 1
ATOM 1308 C C . LYS A 1 167 ? 17.248 -2.559 -5.321 1.00 87.12 167 LYS A C 1
ATOM 1310 O O . LYS A 1 167 ? 18.256 -2.930 -5.916 1.00 87.12 167 LYS A O 1
ATOM 1315 N N . LYS A 1 168 ? 16.016 -2.780 -5.789 1.00 85.69 168 LYS A N 1
ATOM 1316 C CA . LYS A 1 168 ? 15.724 -3.467 -7.060 1.00 85.69 168 LYS A CA 1
ATOM 1317 C C . LYS A 1 168 ? 16.176 -2.632 -8.263 1.00 85.69 168 LYS A C 1
ATOM 1319 O O . LYS A 1 168 ? 16.725 -3.193 -9.204 1.00 85.69 168 LYS A O 1
ATOM 1324 N N . MET A 1 169 ? 16.064 -1.308 -8.164 1.00 81.56 169 MET A N 1
ATOM 1325 C CA . MET A 1 169 ? 16.667 -0.355 -9.101 1.00 81.56 169 MET A CA 1
ATOM 1326 C C . MET A 1 169 ? 18.159 -0.109 -8.867 1.00 81.56 169 MET A C 1
ATOM 1328 O O . MET A 1 169 ? 18.726 0.672 -9.601 1.00 81.56 169 MET A O 1
ATOM 1332 N N . LYS A 1 170 ? 18.777 -0.697 -7.832 1.00 82.31 170 LYS A N 1
ATOM 1333 C CA . LYS A 1 170 ? 20.153 -0.432 -7.362 1.00 82.31 170 LYS A CA 1
ATOM 1334 C C . LYS A 1 170 ? 20.521 1.066 -7.239 1.00 82.31 170 LYS A C 1
ATOM 1336 O O . LYS A 1 170 ? 21.692 1.439 -7.261 1.00 82.31 170 LYS A O 1
ATOM 1341 N N . ILE A 1 171 ? 19.529 1.918 -6.985 1.00 74.69 171 ILE A N 1
ATOM 1342 C CA . ILE A 1 171 ? 19.712 3.344 -6.700 1.00 74.69 171 ILE A CA 1
ATOM 1343 C C . ILE A 1 171 ? 20.063 3.507 -5.218 1.00 74.69 171 ILE A C 1
ATOM 1345 O O . ILE A 1 171 ? 19.433 2.904 -4.346 1.00 74.69 171 ILE A O 1
ATOM 1349 N N . ASN A 1 172 ? 21.036 4.367 -4.905 1.00 67.69 172 ASN A N 1
ATOM 1350 C CA . ASN A 1 172 ? 21.303 4.744 -3.519 1.00 67.69 172 ASN A CA 1
ATOM 1351 C C . ASN A 1 172 ? 20.151 5.631 -2.996 1.00 67.69 172 ASN A C 1
ATOM 1353 O O . ASN A 1 172 ? 19.959 6.730 -3.514 1.00 67.69 172 ASN A O 1
ATOM 1357 N N . PRO A 1 173 ? 19.405 5.227 -1.950 1.00 58.81 173 PRO A N 1
ATOM 1358 C CA . PRO A 1 173 ? 18.285 6.014 -1.423 1.00 58.81 173 PRO A CA 1
ATOM 1359 C C . PRO A 1 173 ? 18.691 7.376 -0.846 1.00 58.81 173 PRO A C 1
ATOM 1361 O O . PRO A 1 173 ? 17.833 8.228 -0.636 1.00 58.81 173 PRO A O 1
ATOM 1364 N N . PHE A 1 174 ? 19.988 7.594 -0.619 1.00 60.56 174 PHE A N 1
ATOM 1365 C CA . PHE A 1 174 ? 20.562 8.845 -0.129 1.00 60.56 174 PHE A CA 1
ATOM 1366 C C . PHE A 1 174 ? 21.331 9.624 -1.202 1.00 60.56 174 PHE A C 1
ATOM 1368 O O . PHE A 1 174 ? 21.911 10.667 -0.888 1.00 60.56 174 PHE A O 1
ATOM 1375 N N . SER A 1 175 ? 21.384 9.148 -2.455 1.00 51.47 175 SER A N 1
ATOM 1376 C CA . SER A 1 175 ? 21.971 9.959 -3.522 1.00 51.47 175 SER A CA 1
ATOM 1377 C C . SER A 1 175 ? 21.073 11.165 -3.754 1.00 51.47 175 SER A C 1
ATOM 1379 O O . SER A 1 175 ? 19.913 11.009 -4.136 1.00 51.47 175 SER A O 1
ATOM 1381 N N . LYS A 1 176 ? 21.610 12.363 -3.510 1.00 41.59 176 LYS A N 1
ATOM 1382 C CA . LYS A 1 176 ? 20.966 13.609 -3.921 1.00 41.59 176 LYS A CA 1
ATOM 1383 C C . LYS A 1 176 ? 20.775 13.550 -5.437 1.00 41.59 176 LYS A C 1
ATOM 1385 O O . LYS A 1 176 ? 21.766 13.452 -6.158 1.00 41.59 176 LYS A O 1
ATOM 1390 N N . VAL A 1 177 ? 19.516 13.528 -5.872 1.00 44.25 177 VAL A N 1
ATOM 1391 C CA . VAL A 1 177 ? 19.131 13.824 -7.258 1.00 44.25 177 VAL A CA 1
ATOM 1392 C C . VAL A 1 177 ? 19.341 15.311 -7.495 1.00 44.25 177 VAL A C 1
ATOM 1394 O O . VAL A 1 177 ? 18.995 16.088 -6.574 1.00 44.25 177 VAL A O 1
#

Secondary structure (DSSP, 8-state):
----PPP--EEEHHHHHHHHHHHHHHHHHHHHHHH-HHHHHHHHHHHHT-TT-----S-HHHHTT-PBP--S-S-HHHHHHHHHHTT---HHHHHHHHH-HHHHHHHSSSS-TTPEEEHHHHHHHHHHHHHHHHHHHHHTT--TTTHHHHHHHHHHHHHHHHHHHHHHTT--TT---

pLDDT: mean 77.14, std 15.82, range [37.56, 94.75]